Protein AF-A0A3A8EJD3-F1 (afdb_monomer_lite)

pLDDT: mean 88.94, std 9.0, range [59.56, 97.31]

Structure (mmCIF, N/CA/C/O backbone):
data_AF-A0A3A8EJD3-F1
#
_entry.id   AF-A0A3A8EJD3-F1
#
loop_
_atom_site.group_PDB
_atom_site.id
_atom_site.type_symbol
_atom_site.label_atom_id
_atom_site.label_alt_id
_atom_site.label_comp_id
_atom_site.label_asym_id
_atom_site.label_entity_id
_atom_site.label_seq_id
_atom_site.pdbx_PDB_ins_code
_atom_site.Cartn_x
_atom_site.Cartn_y
_atom_site.Cartn_z
_atom_site.occupancy
_atom_site.B_iso_or_equiv
_atom_site.auth_seq_id
_atom_site.auth_comp_id
_atom_site.auth_asym_id
_atom_site.auth_atom_id
_atom_site.pdbx_PDB_model_num
ATOM 1 N N . MET A 1 1 ? -23.469 -5.018 14.466 1.00 59.62 1 MET A N 1
ATOM 2 C CA . MET A 1 1 ? -22.192 -4.435 14.015 1.00 59.62 1 MET A CA 1
ATOM 3 C C . MET A 1 1 ? -22.065 -3.073 14.670 1.00 59.62 1 MET A C 1
ATOM 5 O O . MET A 1 1 ? -22.892 -2.212 14.393 1.00 59.62 1 MET A O 1
ATOM 9 N N . THR A 1 2 ? -21.137 -2.917 15.613 1.00 79.06 2 THR A N 1
ATOM 10 C CA . THR A 1 2 ? -20.820 -1.614 16.214 1.00 79.06 2 THR A CA 1
ATOM 11 C C . THR A 1 2 ? -19.749 -0.899 15.384 1.00 79.06 2 THR A C 1
ATOM 13 O O . THR A 1 2 ? -19.161 -1.482 14.474 1.00 79.06 2 THR A O 1
ATOM 16 N N . ILE A 1 3 ? -19.489 0.376 15.683 1.00 69.69 3 ILE A N 1
ATOM 17 C CA . ILE A 1 3 ? -18.434 1.157 15.016 1.00 69.69 3 ILE A CA 1
ATOM 18 C C . ILE A 1 3 ? -17.047 0.550 15.294 1.00 69.69 3 ILE A C 1
ATOM 20 O O . ILE A 1 3 ? -16.205 0.523 14.400 1.00 69.69 3 ILE A O 1
ATOM 24 N N . LEU A 1 4 ? -16.839 0.008 16.499 1.00 73.06 4 LEU A N 1
ATOM 25 C CA . LEU A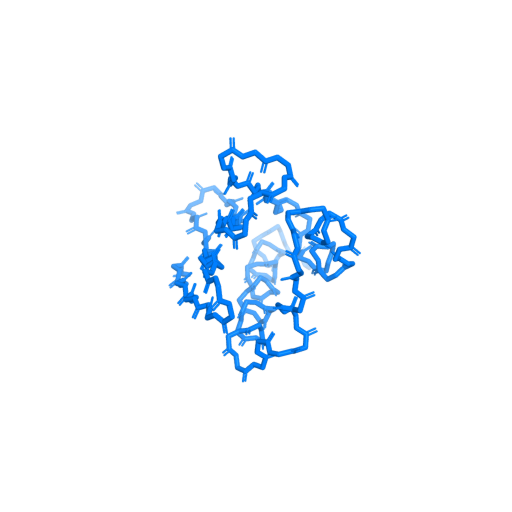 1 4 ? -15.585 -0.633 16.892 1.00 73.06 4 LEU A CA 1
ATOM 26 C C . LEU A 1 4 ? -15.342 -1.925 16.096 1.00 73.06 4 LEU A C 1
ATOM 28 O O . LEU A 1 4 ? -14.239 -2.130 15.598 1.00 73.06 4 LEU A O 1
ATOM 32 N N . ASP A 1 5 ? -16.388 -2.737 15.896 1.00 83.88 5 ASP A N 1
ATOM 33 C CA . ASP A 1 5 ? -16.304 -3.950 15.067 1.00 83.88 5 ASP A CA 1
ATOM 34 C C . ASP A 1 5 ? -15.953 -3.610 13.611 1.00 83.88 5 ASP A C 1
ATOM 36 O O . ASP A 1 5 ? -15.168 -4.307 12.973 1.00 83.88 5 ASP A O 1
ATOM 40 N N . LEU A 1 6 ? -16.519 -2.522 13.073 1.00 87.81 6 LEU A N 1
ATOM 41 C CA . LEU A 1 6 ? -16.248 -2.090 11.702 1.00 87.81 6 LEU A CA 1
ATOM 42 C C . LEU A 1 6 ? -14.812 -1.570 11.537 1.00 87.81 6 LEU A C 1
ATOM 44 O O . LEU A 1 6 ? -14.178 -1.838 10.517 1.00 87.81 6 LEU A O 1
ATOM 48 N N . GLU A 1 7 ? -14.296 -0.818 12.510 1.00 88.88 7 GLU A N 1
ATOM 49 C CA . GLU A 1 7 ? -12.925 -0.300 12.470 1.00 88.88 7 GLU A CA 1
ATOM 50 C C . GLU A 1 7 ? -11.890 -1.423 12.630 1.00 88.88 7 GLU A C 1
ATOM 52 O O . GLU A 1 7 ? -10.867 -1.420 11.943 1.00 88.88 7 GLU A O 1
ATOM 57 N N . GLN A 1 8 ? -12.171 -2.422 13.471 1.00 90.12 8 GLN A N 1
ATOM 58 C CA . GLN A 1 8 ? -11.351 -3.629 13.576 1.00 90.12 8 GLN A CA 1
ATOM 59 C C . GLN A 1 8 ? -11.369 -4.433 12.270 1.00 90.12 8 GLN A C 1
ATOM 61 O O . GLN A 1 8 ? -10.308 -4.739 11.732 1.00 90.12 8 GLN A O 1
ATOM 66 N N . TYR A 1 9 ? -12.551 -4.670 11.701 1.00 92.31 9 TYR A N 1
ATOM 67 C CA . TYR A 1 9 ? -12.688 -5.379 10.429 1.00 92.31 9 TYR A CA 1
ATOM 68 C C . TYR A 1 9 ? -11.891 -4.707 9.299 1.00 92.31 9 TYR A C 1
ATOM 70 O O . TYR A 1 9 ? -11.175 -5.370 8.551 1.00 92.31 9 TYR A O 1
ATOM 78 N N . LYS A 1 10 ? -11.948 -3.372 9.189 1.00 93.31 10 LYS A N 1
ATOM 79 C CA . LYS A 1 10 ? -11.164 -2.630 8.188 1.00 93.31 10 LYS A CA 1
ATOM 80 C C . LYS A 1 10 ? -9.658 -2.765 8.410 1.00 93.31 10 LYS A C 1
ATOM 82 O O . LYS A 1 10 ? -8.919 -2.905 7.440 1.00 93.31 10 LYS A O 1
ATOM 87 N N . GLN A 1 11 ? -9.203 -2.747 9.662 1.00 93.38 11 GLN A N 1
ATOM 88 C CA . GLN A 1 11 ? -7.798 -2.997 9.991 1.00 93.38 11 GLN A CA 1
ATOM 89 C C . GLN A 1 11 ? -7.354 -4.399 9.552 1.00 93.38 11 GLN A C 1
ATOM 91 O O . GLN A 1 11 ? -6.290 -4.532 8.955 1.00 93.38 11 GLN A O 1
ATOM 96 N N . GLU A 1 12 ? -8.184 -5.418 9.772 1.00 93.75 12 GLU A N 1
ATOM 97 C CA . GLU A 1 12 ? -7.908 -6.787 9.326 1.00 93.75 12 GLU A CA 1
ATOM 98 C C . GLU A 1 12 ? -7.913 -6.913 7.796 1.00 93.75 12 GLU A C 1
ATOM 100 O O . GLU A 1 12 ? -7.096 -7.647 7.243 1.00 93.75 12 GLU A O 1
ATOM 105 N N . CYS A 1 13 ? -8.788 -6.190 7.086 1.00 95.25 13 CYS A N 1
ATOM 106 C CA . CYS A 1 13 ? -8.758 -6.132 5.621 1.00 95.25 13 CYS A CA 1
ATOM 107 C C . CYS A 1 13 ? -7.441 -5.542 5.099 1.00 95.25 13 CYS A C 1
ATOM 109 O O . CYS A 1 13 ? -6.868 -6.084 4.153 1.00 95.25 13 CYS A O 1
ATOM 111 N N . PHE A 1 14 ? -6.947 -4.466 5.724 1.00 96.81 14 PHE A N 1
ATOM 112 C CA . PHE A 1 14 ? -5.649 -3.883 5.377 1.00 96.81 14 PHE A CA 1
ATOM 113 C C . PHE A 1 14 ? -4.520 -4.904 5.558 1.00 96.81 14 PHE A C 1
ATOM 115 O O . PHE A 1 14 ? -3.736 -5.124 4.637 1.00 96.81 14 PHE A O 1
ATOM 122 N N . ASP A 1 15 ? -4.472 -5.559 6.722 1.00 96.06 15 ASP A N 1
ATOM 123 C CA . ASP A 1 15 ? -3.426 -6.531 7.059 1.00 96.06 15 ASP A CA 1
ATOM 124 C C . ASP A 1 15 ? -3.426 -7.724 6.103 1.00 96.06 15 ASP A C 1
ATOM 126 O O . ASP A 1 15 ? -2.367 -8.175 5.665 1.00 96.06 15 ASP A O 1
ATOM 130 N N . GLN A 1 16 ? -4.610 -8.217 5.734 1.00 96.50 16 GLN A N 1
ATOM 131 C CA . GLN A 1 16 ? -4.752 -9.320 4.788 1.00 96.50 16 GLN A CA 1
ATOM 132 C C . GLN A 1 16 ? -4.222 -8.960 3.400 1.00 96.50 16 GLN A C 1
ATOM 134 O O . GLN A 1 16 ? -3.487 -9.753 2.812 1.00 96.50 16 GLN A O 1
ATOM 139 N N . LEU A 1 17 ? -4.576 -7.787 2.866 1.00 97.00 17 LEU A N 1
ATOM 140 C CA . LEU A 1 17 ? -4.100 -7.374 1.546 1.00 97.00 17 LEU A CA 1
ATOM 141 C C . LEU A 1 17 ? -2.591 -7.096 1.559 1.00 97.00 17 LEU A C 1
ATOM 143 O O . LEU A 1 17 ? -1.875 -7.598 0.696 1.00 97.00 17 LEU A O 1
ATOM 147 N N . ALA A 1 18 ? -2.091 -6.394 2.579 1.00 96.44 18 ALA A N 1
ATOM 148 C CA . ALA A 1 18 ? -0.661 -6.142 2.744 1.00 96.44 18 ALA A CA 1
ATOM 149 C C . ALA A 1 18 ? 0.149 -7.447 2.862 1.00 96.44 18 ALA A C 1
ATOM 151 O O . ALA A 1 18 ? 1.204 -7.590 2.243 1.00 96.44 18 ALA A O 1
ATOM 152 N N . THR A 1 19 ? -0.382 -8.440 3.582 1.00 96.31 19 THR A N 1
ATOM 153 C CA . THR A 1 19 ? 0.235 -9.769 3.698 1.00 96.31 19 THR A CA 1
ATOM 154 C C . THR A 1 19 ? 0.266 -10.498 2.356 1.00 96.31 19 THR A C 1
ATOM 156 O O . THR A 1 19 ? 1.300 -11.065 2.013 1.00 96.31 19 THR A O 1
ATOM 159 N N . LYS A 1 20 ? -0.816 -10.455 1.565 1.00 96.56 20 LYS A N 1
ATOM 160 C CA . LYS A 1 20 ? -0.845 -11.059 0.219 1.00 96.56 20 LYS A CA 1
ATOM 161 C C . LYS A 1 20 ? 0.206 -10.443 -0.704 1.00 96.56 20 LYS A C 1
ATOM 163 O O . LYS A 1 20 ? 0.914 -11.181 -1.381 1.00 96.56 20 LYS A O 1
ATOM 168 N N . ILE A 1 21 ? 0.352 -9.117 -0.678 1.00 95.38 21 ILE A N 1
ATOM 169 C CA . ILE A 1 21 ? 1.378 -8.406 -1.456 1.00 95.38 21 ILE A CA 1
ATOM 170 C C . ILE A 1 21 ? 2.782 -8.852 -1.030 1.00 95.38 21 ILE A C 1
ATOM 172 O O . ILE A 1 21 ? 3.633 -9.091 -1.876 1.00 95.38 21 ILE A O 1
ATOM 176 N N . CYS A 1 22 ? 3.023 -9.015 0.273 1.00 93.50 22 CYS A N 1
ATOM 177 C CA . CYS A 1 22 ? 4.313 -9.476 0.788 1.00 93.50 22 CYS A CA 1
ATOM 178 C C . CYS A 1 22 ? 4.617 -10.942 0.422 1.00 93.50 22 CYS A C 1
ATOM 180 O O . CYS A 1 22 ? 5.761 -11.288 0.133 1.00 93.50 22 CYS A O 1
ATOM 182 N N . GLN A 1 23 ? 3.600 -11.808 0.422 1.00 95.12 23 GLN A N 1
ATOM 183 C CA . GLN A 1 23 ? 3.744 -13.234 0.113 1.00 95.12 23 GLN A CA 1
ATOM 184 C C . GLN A 1 23 ? 3.884 -13.526 -1.380 1.00 95.12 23 GLN A C 1
ATOM 186 O O . GLN A 1 23 ? 4.501 -14.526 -1.743 1.00 95.12 23 GLN A O 1
ATOM 191 N N . SER A 1 24 ? 3.275 -12.711 -2.239 1.00 94.62 24 SER A N 1
ATOM 192 C CA . SER A 1 24 ? 3.250 -12.955 -3.686 1.00 94.62 24 SER A CA 1
ATOM 193 C C . SER A 1 24 ? 3.422 -11.655 -4.481 1.00 94.62 24 SER A C 1
ATOM 195 O O . SER A 1 24 ? 2.563 -11.301 -5.289 1.00 94.62 24 SER A O 1
ATOM 197 N N . PRO A 1 25 ? 4.517 -10.913 -4.242 1.00 92.62 25 PRO A N 1
ATOM 198 C CA . PRO A 1 25 ? 4.751 -9.586 -4.811 1.00 92.62 25 PRO A CA 1
ATOM 199 C C . PRO A 1 25 ? 4.761 -9.558 -6.338 1.00 92.62 25 PRO A C 1
ATOM 201 O O . PRO A 1 25 ? 4.359 -8.552 -6.909 1.00 92.62 25 PRO A O 1
ATOM 204 N N . GLU A 1 26 ? 5.129 -10.651 -7.010 1.00 91.81 26 GLU A N 1
ATOM 205 C CA . GLU A 1 26 ? 5.147 -10.728 -8.478 1.00 91.81 26 GLU A CA 1
ATOM 206 C C . GLU A 1 26 ? 3.768 -10.515 -9.135 1.00 91.81 26 GLU A C 1
ATOM 208 O O . GLU A 1 26 ? 3.694 -10.122 -10.293 1.00 91.81 26 GLU A O 1
ATOM 213 N N . TYR A 1 27 ? 2.668 -10.723 -8.400 1.00 92.19 27 TYR A N 1
ATOM 214 C CA . TYR A 1 27 ? 1.309 -10.473 -8.898 1.00 92.19 27 TYR A CA 1
ATOM 215 C C . TYR A 1 27 ? 0.839 -9.030 -8.687 1.00 92.19 27 TYR A C 1
ATOM 217 O O . TYR A 1 27 ? -0.194 -8.637 -9.229 1.00 92.19 27 TYR A O 1
ATOM 225 N N . TYR A 1 28 ? 1.555 -8.257 -7.868 1.00 93.56 28 TYR A N 1
ATOM 226 C CA . TYR A 1 28 ? 1.149 -6.916 -7.445 1.00 93.56 28 TYR A CA 1
ATOM 227 C C . TYR A 1 28 ? 2.126 -5.830 -7.895 1.00 93.56 28 TYR A C 1
ATOM 229 O O . TYR A 1 28 ? 1.694 -4.714 -8.174 1.00 93.56 28 TYR A O 1
ATOM 237 N N . LEU A 1 29 ? 3.421 -6.146 -7.938 1.00 91.50 29 LEU A N 1
ATOM 238 C CA . LEU A 1 29 ? 4.534 -5.211 -8.103 1.00 91.50 29 LEU A CA 1
ATOM 239 C C . LEU A 1 29 ? 5.206 -5.352 -9.475 1.00 91.50 29 LEU A C 1
ATOM 241 O O . LEU A 1 29 ? 6.425 -5.248 -9.587 1.00 91.50 29 LEU A O 1
ATOM 245 N N . ASP A 1 30 ? 4.410 -5.594 -10.513 1.00 89.12 30 ASP A N 1
ATOM 246 C CA . ASP A 1 30 ? 4.863 -5.574 -11.906 1.00 89.12 30 ASP A CA 1
ATOM 247 C C . 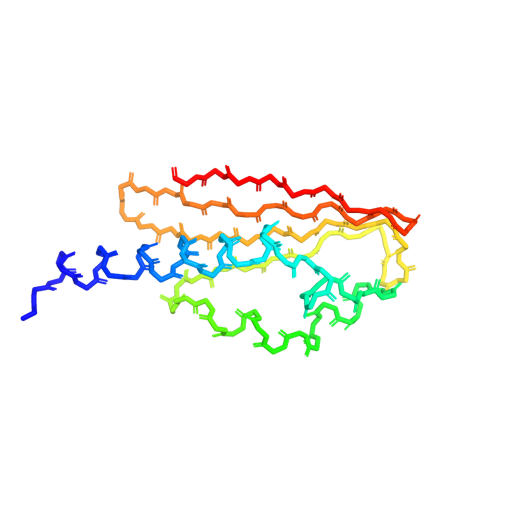ASP A 1 30 ? 4.733 -4.146 -12.455 1.00 89.12 30 ASP A C 1
ATOM 249 O O . ASP A 1 30 ? 3.742 -3.779 -13.089 1.00 89.12 30 ASP A O 1
ATOM 253 N N . PHE A 1 31 ? 5.697 -3.296 -12.099 1.00 88.75 31 PHE A N 1
ATOM 254 C CA . PHE A 1 31 ? 5.719 -1.887 -12.487 1.00 88.75 31 PHE A CA 1
ATOM 255 C C . PHE A 1 31 ? 7.022 -1.556 -13.207 1.00 88.75 31 PHE A C 1
ATOM 257 O O . PHE A 1 31 ? 8.099 -1.699 -12.631 1.00 88.75 31 PHE A O 1
ATOM 264 N N . ASP A 1 32 ? 6.905 -1.066 -14.440 1.00 82.62 32 ASP A N 1
ATOM 265 C CA . ASP A 1 32 ? 8.030 -0.540 -15.223 1.00 82.62 32 ASP A CA 1
ATOM 266 C C . ASP A 1 32 ? 8.292 0.936 -14.869 1.00 82.62 32 ASP A C 1
ATOM 268 O O . ASP A 1 32 ? 9.417 1.423 -14.916 1.00 82.62 32 ASP A O 1
ATOM 272 N N . SER A 1 33 ? 7.243 1.647 -14.439 1.00 84.44 33 SER A N 1
ATOM 273 C CA . SER A 1 33 ? 7.300 3.065 -14.091 1.00 84.44 33 SER A CA 1
ATOM 274 C C . SER A 1 33 ? 6.318 3.453 -12.981 1.00 84.44 33 SER A C 1
ATOM 276 O O . SER A 1 33 ? 5.347 2.749 -12.687 1.00 84.44 33 SER A O 1
ATOM 278 N N . VAL A 1 34 ? 6.499 4.658 -12.431 1.00 86.88 34 VAL A N 1
ATOM 279 C CA . VAL A 1 34 ? 5.534 5.306 -11.523 1.00 86.88 34 VAL A CA 1
ATOM 280 C C . VAL A 1 34 ? 4.122 5.363 -12.131 1.00 86.88 34 VAL A C 1
ATOM 282 O O . VAL A 1 34 ? 3.132 5.198 -11.417 1.00 86.88 34 VAL A O 1
ATOM 285 N N . SER A 1 35 ? 4.006 5.542 -13.451 1.00 86.25 35 SER A N 1
ATOM 286 C CA . SER A 1 35 ? 2.715 5.592 -14.150 1.00 86.25 35 SER A CA 1
ATOM 287 C C . SER A 1 35 ? 1.923 4.283 -14.057 1.00 86.25 35 SER A C 1
ATOM 289 O O . SER A 1 35 ? 0.691 4.315 -14.075 1.00 86.25 35 SER A O 1
ATOM 291 N N . ASP A 1 36 ? 2.591 3.133 -13.955 1.00 89.00 36 ASP A N 1
ATOM 292 C CA . ASP A 1 36 ? 1.918 1.834 -13.842 1.00 89.00 36 ASP A CA 1
ATOM 293 C C . ASP A 1 36 ? 1.301 1.626 -12.460 1.00 89.00 36 ASP A C 1
ATOM 295 O O . ASP A 1 36 ? 0.239 1.011 -12.348 1.00 89.00 36 ASP A O 1
ATOM 299 N N . VAL A 1 37 ? 1.871 2.258 -11.431 1.00 90.19 37 VAL A N 1
ATOM 300 C CA . VAL A 1 37 ? 1.297 2.267 -10.081 1.00 90.19 37 VAL A CA 1
ATOM 301 C C . VAL A 1 37 ? -0.097 2.893 -10.086 1.00 90.19 37 VAL A C 1
ATOM 303 O O . VAL A 1 37 ? -1.028 2.328 -9.523 1.00 90.19 37 VAL A O 1
ATOM 306 N N . TYR A 1 38 ? -0.297 4.009 -10.794 1.00 87.94 38 TYR A N 1
ATOM 307 C CA . TYR A 1 38 ? -1.615 4.653 -10.890 1.00 87.94 38 TYR A CA 1
ATOM 308 C C . TYR A 1 38 ? -2.661 3.817 -11.646 1.00 87.94 38 TYR A C 1
ATOM 310 O O . TYR A 1 38 ? -3.855 4.095 -11.549 1.00 87.94 38 TYR A O 1
ATOM 318 N N . LYS A 1 39 ? -2.239 2.792 -12.397 1.00 90.06 39 LYS A N 1
ATOM 319 C CA . LYS A 1 39 ? -3.132 1.852 -13.095 1.00 90.06 39 LYS A CA 1
ATOM 320 C C . LYS A 1 39 ? -3.440 0.606 -12.255 1.00 90.06 39 LYS A C 1
ATOM 322 O O . LYS A 1 39 ? -4.275 -0.210 -12.658 1.00 90.06 39 LYS A O 1
ATOM 327 N N . ALA A 1 40 ? -2.771 0.437 -11.115 1.00 92.75 40 ALA A N 1
ATOM 328 C CA . ALA A 1 40 ? -2.873 -0.738 -10.268 1.00 92.75 40 ALA A CA 1
ATOM 329 C C . ALA A 1 40 ? -4.218 -0.781 -9.535 1.00 92.75 40 ALA A C 1
ATOM 331 O O . ALA A 1 40 ? -4.402 -0.182 -8.478 1.00 92.75 40 ALA A O 1
ATOM 332 N N . LYS A 1 41 ? -5.163 -1.552 -10.081 1.00 92.75 41 LYS A N 1
ATOM 333 C CA . LYS A 1 41 ? -6.519 -1.680 -9.519 1.00 92.75 41 LYS A CA 1
ATOM 334 C C . LYS A 1 41 ? -6.546 -2.218 -8.090 1.00 92.75 41 LYS A C 1
ATOM 336 O O . LYS A 1 41 ? -7.469 -1.911 -7.350 1.00 92.75 41 LYS A O 1
ATOM 341 N N . TRP A 1 42 ? -5.543 -3.001 -7.695 1.00 94.50 42 TRP A N 1
ATOM 342 C CA . TRP A 1 42 ? -5.473 -3.558 -6.345 1.00 94.50 42 TRP A CA 1
ATOM 343 C C . TRP A 1 42 ? -5.252 -2.490 -5.263 1.00 94.50 42 TRP A C 1
ATOM 345 O O . TRP A 1 42 ? -5.510 -2.753 -4.092 1.00 94.50 42 TRP A O 1
ATOM 355 N N . LEU A 1 43 ? -4.819 -1.274 -5.622 1.00 94.25 43 LEU A N 1
ATOM 356 C CA . LEU A 1 43 ? -4.753 -0.158 -4.674 1.00 94.25 43 LEU A CA 1
ATOM 357 C C . LEU A 1 43 ? -6.148 0.255 -4.177 1.00 94.25 43 LEU A C 1
ATOM 359 O O . LEU A 1 43 ? -6.278 0.682 -3.030 1.00 94.25 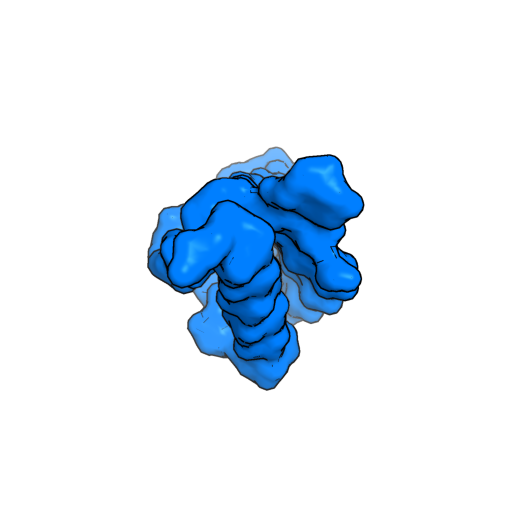43 LEU A O 1
ATOM 363 N N . ASP A 1 44 ? -7.189 0.078 -4.998 1.00 94.06 44 ASP A N 1
ATOM 364 C CA . ASP A 1 44 ? -8.586 0.317 -4.616 1.00 94.06 44 ASP A CA 1
ATOM 365 C C . ASP A 1 44 ? -9.175 -0.808 -3.742 1.00 94.06 44 ASP A C 1
ATOM 367 O O . ASP A 1 44 ? -10.211 -0.609 -3.107 1.00 94.06 44 ASP A O 1
ATOM 371 N N . ASP A 1 45 ? -8.516 -1.972 -3.655 1.00 96.19 45 ASP A N 1
ATOM 372 C CA . ASP A 1 45 ? -8.963 -3.089 -2.807 1.00 96.19 45 ASP A CA 1
ATOM 373 C C . ASP A 1 45 ? -8.646 -2.863 -1.315 1.00 96.19 45 ASP A C 1
ATOM 375 O O . ASP A 1 45 ? -9.143 -3.588 -0.444 1.00 96.19 45 ASP A O 1
ATOM 379 N N . PHE A 1 46 ? -7.830 -1.855 -0.985 1.00 96.62 46 PHE A N 1
ATOM 380 C CA . PHE A 1 46 ? -7.626 -1.448 0.403 1.00 96.62 46 PHE A CA 1
ATOM 381 C C . PHE A 1 46 ? -8.911 -0.867 1.016 1.00 96.62 46 PHE A C 1
ATOM 383 O O . PHE A 1 46 ? -9.732 -0.254 0.332 1.00 96.62 46 PHE A O 1
ATOM 390 N N . PRO A 1 47 ? -9.106 -0.996 2.342 1.00 95.75 47 PRO A N 1
ATOM 391 C CA . PRO A 1 47 ? -10.301 -0.484 2.996 1.00 95.75 47 PRO A CA 1
ATOM 392 C C . PRO A 1 47 ? -10.450 1.031 2.813 1.00 95.75 47 PRO A C 1
ATOM 394 O O . PRO A 1 47 ? -9.480 1.791 2.907 1.00 95.75 47 PRO A O 1
ATOM 397 N N . VAL A 1 48 ? -11.701 1.479 2.663 1.00 91.00 48 VAL A N 1
ATOM 398 C CA . VAL A 1 48 ? -12.057 2.905 2.589 1.00 91.00 48 VAL A CA 1
ATOM 399 C C . VAL A 1 48 ? -11.485 3.661 3.791 1.00 91.00 48 VAL A C 1
ATOM 401 O O . VAL A 1 48 ? -11.763 3.310 4.947 1.00 91.00 48 VAL A O 1
ATOM 404 N N . GLY A 1 49 ? -10.731 4.722 3.497 1.00 91.56 49 GLY A N 1
ATOM 405 C CA . GLY A 1 49 ? -9.935 5.489 4.462 1.00 91.56 49 GLY A CA 1
ATOM 406 C C . GLY A 1 49 ? -8.426 5.255 4.332 1.00 91.56 49 GLY A C 1
ATOM 407 O O . GLY A 1 49 ? -7.651 5.938 4.997 1.00 91.56 49 GLY A O 1
ATOM 408 N N . THR A 1 50 ? -8.007 4.318 3.478 1.00 96.81 50 THR A N 1
ATOM 409 C CA . THR A 1 50 ? -6.605 4.160 3.081 1.00 96.81 50 THR A CA 1
ATOM 410 C C . THR A 1 50 ? -6.187 5.298 2.159 1.00 96.81 50 THR A C 1
ATOM 412 O O . THR A 1 50 ? -6.907 5.659 1.231 1.00 96.81 50 THR A O 1
ATOM 415 N N . THR A 1 51 ? -5.009 5.852 2.413 1.00 96.44 51 THR A N 1
ATOM 416 C CA . THR A 1 51 ? -4.344 6.816 1.536 1.00 96.44 51 THR A CA 1
ATOM 417 C C . THR A 1 51 ? -3.057 6.209 1.022 1.00 96.44 51 THR A C 1
ATOM 419 O O . THR A 1 51 ? -2.340 5.569 1.791 1.00 96.44 51 THR A O 1
ATOM 422 N N . TRP A 1 52 ? -2.719 6.456 -0.235 1.00 95.88 52 TRP A N 1
ATOM 423 C CA . TRP A 1 52 ? -1.440 6.046 -0.790 1.00 95.88 52 TRP A CA 1
ATOM 424 C C . TRP A 1 52 ? -0.803 7.175 -1.591 1.00 95.88 52 TRP A C 1
ATOM 426 O O . TRP A 1 52 ? -1.481 8.094 -2.049 1.00 95.88 52 TRP A O 1
ATOM 436 N N . ALA A 1 53 ? 0.517 7.125 -1.699 1.00 93.44 53 ALA A N 1
ATOM 437 C CA . ALA A 1 53 ? 1.315 8.077 -2.447 1.00 93.44 53 ALA A CA 1
ATOM 438 C C . ALA A 1 53 ? 2.507 7.365 -3.081 1.00 93.44 53 ALA A C 1
ATOM 440 O O . ALA A 1 53 ? 3.017 6.386 -2.531 1.00 93.44 53 ALA A O 1
ATOM 441 N N . VAL A 1 54 ? 2.962 7.895 -4.211 1.00 91.88 54 VAL A N 1
ATOM 442 C CA . VAL A 1 54 ? 4.174 7.439 -4.887 1.00 91.88 54 VAL A CA 1
ATOM 443 C C . VAL A 1 54 ? 5.170 8.587 -4.898 1.00 91.88 54 VAL A C 1
ATOM 445 O O . VAL A 1 54 ? 4.810 9.719 -5.217 1.00 91.88 54 VAL A O 1
ATOM 448 N N . SER A 1 55 ? 6.414 8.310 -4.528 1.00 88.44 55 SER A N 1
ATOM 449 C CA . SER A 1 55 ? 7.521 9.252 -4.653 1.00 88.44 55 SER A CA 1
ATOM 450 C C . SER A 1 55 ? 8.546 8.694 -5.631 1.00 88.44 55 SER A C 1
ATOM 452 O O . SER A 1 55 ? 9.169 7.671 -5.347 1.00 88.44 55 SER A O 1
ATOM 454 N N . GLY A 1 56 ? 8.734 9.385 -6.746 1.00 80.31 56 GLY A N 1
ATOM 455 C CA . GLY A 1 56 ? 9.860 9.234 -7.662 1.00 80.31 56 GLY A CA 1
ATOM 456 C C . GLY A 1 56 ? 10.485 10.609 -7.878 1.00 80.31 56 GLY A C 1
ATOM 457 O O . GLY A 1 56 ? 9.837 11.626 -7.624 1.00 80.31 56 GLY A O 1
ATOM 458 N N . LEU A 1 57 ? 11.748 10.658 -8.298 1.00 67.69 57 LEU A N 1
ATOM 459 C CA . LEU A 1 57 ? 12.401 11.933 -8.620 1.00 67.69 57 LEU A CA 1
ATOM 460 C C . LEU A 1 57 ? 11.788 12.594 -9.876 1.00 67.69 57 LEU A C 1
ATOM 462 O O . LEU A 1 57 ? 11.846 13.813 -9.980 1.00 67.69 57 LEU A O 1
ATOM 466 N N . ASP A 1 58 ? 11.146 11.804 -10.750 1.00 68.56 58 ASP A N 1
ATOM 467 C CA . ASP A 1 58 ? 10.450 12.205 -11.984 1.00 68.56 58 ASP A CA 1
ATOM 468 C C . ASP A 1 58 ? 9.342 11.178 -12.341 1.00 68.56 58 ASP A C 1
ATOM 470 O O . ASP A 1 58 ? 9.386 10.038 -11.870 1.00 68.56 58 ASP A O 1
ATOM 474 N N . ASP A 1 59 ? 8.381 11.529 -13.211 1.00 59.84 59 ASP A N 1
ATOM 475 C CA . ASP A 1 59 ? 7.302 10.628 -13.695 1.00 59.84 59 ASP A CA 1
ATOM 476 C C . ASP A 1 59 ? 7.813 9.400 -14.489 1.00 59.84 59 ASP A C 1
ATOM 478 O O . ASP A 1 59 ? 7.067 8.447 -14.725 1.00 59.84 59 ASP A O 1
ATOM 482 N N . GLY A 1 60 ? 9.095 9.404 -14.874 1.00 59.56 60 GLY A N 1
ATOM 483 C CA . GLY A 1 60 ? 9.815 8.286 -15.495 1.00 59.56 60 GLY A CA 1
ATOM 484 C C . GLY A 1 60 ? 10.900 7.666 -14.609 1.00 59.56 60 GLY A C 1
ATOM 485 O O . GLY A 1 60 ? 11.787 7.000 -15.133 1.00 59.56 60 GLY A O 1
ATOM 486 N N . ALA A 1 61 ? 10.896 7.927 -13.297 1.00 69.69 61 ALA A N 1
ATOM 487 C CA . ALA A 1 61 ? 11.899 7.373 -12.393 1.00 69.69 61 ALA A CA 1
ATOM 488 C C . ALA A 1 61 ? 11.772 5.844 -12.289 1.00 69.69 61 ALA A C 1
ATOM 490 O O . ALA A 1 61 ? 10.720 5.327 -11.914 1.00 69.69 61 ALA A O 1
ATOM 491 N N . GLU A 1 62 ? 12.871 5.146 -12.578 1.00 70.19 62 GLU A N 1
ATOM 492 C CA . GLU A 1 62 ? 13.007 3.686 -12.445 1.00 70.19 62 GLU A CA 1
ATOM 493 C C . GLU A 1 62 ? 13.114 3.249 -10.972 1.00 70.19 62 GLU A C 1
ATOM 495 O O . GLU A 1 62 ? 12.779 2.121 -10.612 1.00 70.19 62 GLU A O 1
ATOM 500 N N . ASP A 1 63 ? 13.560 4.165 -10.106 1.00 86.25 63 ASP A N 1
ATOM 501 C CA . ASP A 1 63 ? 13.599 4.002 -8.658 1.00 86.25 63 ASP A CA 1
ATOM 502 C C . ASP A 1 63 ? 12.520 4.876 -8.007 1.00 86.25 63 ASP A C 1
ATOM 504 O O . ASP A 1 63 ? 12.557 6.110 -8.078 1.00 86.25 63 ASP A O 1
ATOM 508 N N . PHE A 1 64 ? 11.564 4.245 -7.333 1.00 90.44 64 PHE A N 1
ATOM 509 C CA . PHE A 1 64 ? 10.462 4.946 -6.680 1.00 90.44 64 PHE A CA 1
ATOM 510 C C . PHE A 1 64 ? 9.973 4.207 -5.437 1.00 90.44 64 PHE A C 1
ATOM 512 O O . PHE A 1 64 ? 10.282 3.042 -5.203 1.00 90.44 64 PHE A O 1
ATOM 519 N N . CYS A 1 65 ? 9.209 4.903 -4.600 1.00 91.88 65 CYS A N 1
ATOM 520 C CA . CYS A 1 65 ? 8.618 4.337 -3.395 1.00 91.88 65 CYS A CA 1
ATOM 521 C C . CYS A 1 65 ? 7.105 4.514 -3.410 1.00 91.88 65 CYS A C 1
ATOM 523 O O . CYS A 1 65 ? 6.611 5.606 -3.682 1.00 91.88 65 CYS A O 1
ATOM 525 N N . ILE A 1 66 ? 6.381 3.449 -3.083 1.00 94.12 66 ILE A N 1
ATOM 526 C CA . ILE A 1 66 ? 4.938 3.450 -2.869 1.00 94.12 66 ILE A CA 1
ATOM 527 C C . ILE A 1 66 ? 4.710 3.371 -1.360 1.00 94.12 66 ILE A C 1
ATOM 529 O O . ILE A 1 66 ? 5.170 2.442 -0.698 1.00 94.12 66 ILE A O 1
ATOM 533 N N . SER A 1 67 ? 3.990 4.339 -0.807 1.00 95.88 67 SER A N 1
ATOM 534 C CA . SER A 1 67 ? 3.617 4.377 0.605 1.00 95.88 67 SER A CA 1
ATOM 535 C C . SER A 1 67 ? 2.107 4.288 0.717 1.00 95.88 67 SER A C 1
ATOM 537 O O . SER A 1 67 ? 1.401 5.164 0.224 1.00 95.88 67 SER A O 1
ATOM 539 N N . ILE A 1 68 ? 1.614 3.239 1.366 1.00 97.31 68 ILE A N 1
ATOM 540 C CA . ILE A 1 68 ? 0.192 2.984 1.586 1.00 97.31 68 ILE A CA 1
ATOM 541 C C . ILE A 1 68 ? -0.058 3.030 3.091 1.00 97.31 68 ILE A C 1
ATOM 543 O O . ILE A 1 68 ? 0.627 2.365 3.868 1.00 97.31 68 ILE A O 1
ATOM 547 N N . GLN A 1 69 ? -1.032 3.823 3.521 1.00 97.06 69 GLN A N 1
ATOM 548 C CA . GLN A 1 69 ? -1.286 4.105 4.927 1.00 97.06 69 GLN A CA 1
ATOM 549 C C . GLN A 1 69 ? -2.772 4.009 5.253 1.00 97.06 69 GLN A C 1
ATOM 551 O O . GLN A 1 69 ? -3.605 4.638 4.605 1.00 97.06 69 GLN A O 1
ATOM 556 N N . TYR A 1 70 ? -3.092 3.288 6.324 1.00 96.31 70 TYR A N 1
ATOM 557 C CA . TYR A 1 70 ? -4.425 3.272 6.911 1.00 96.31 70 TYR A CA 1
ATOM 558 C C . TYR A 1 70 ? -4.371 3.833 8.328 1.00 96.31 70 TYR A 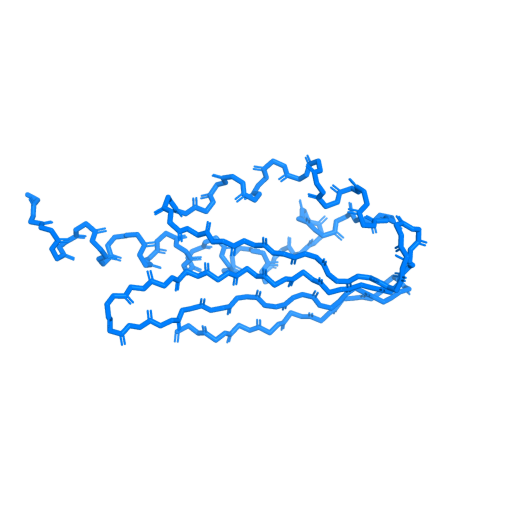C 1
ATOM 560 O O . TYR A 1 70 ? -3.626 3.347 9.182 1.00 96.31 70 TYR A O 1
ATOM 568 N N . LYS A 1 71 ? -5.140 4.895 8.575 1.00 93.25 71 LYS A N 1
ATOM 569 C CA . LYS A 1 71 ? -5.157 5.611 9.852 1.00 93.25 71 LYS A CA 1
ATOM 570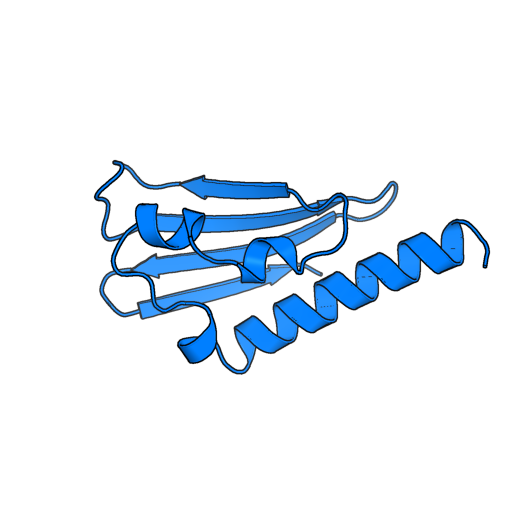 C C . LYS A 1 71 ? -6.513 5.457 10.527 1.00 93.25 71 LYS A C 1
ATOM 572 O O . LYS A 1 71 ? -7.546 5.781 9.952 1.00 93.25 71 LYS A O 1
ATOM 577 N N . THR A 1 72 ? -6.472 5.026 11.778 1.00 88.81 72 THR A N 1
ATOM 578 C CA . THR A 1 72 ? -7.603 5.023 12.711 1.00 88.81 72 THR A CA 1
ATOM 579 C C . THR A 1 72 ? -7.368 6.072 13.798 1.00 88.81 72 THR A C 1
ATOM 581 O O . THR A 1 72 ? -6.346 6.770 13.793 1.00 88.81 72 THR A O 1
ATOM 584 N N . LEU A 1 73 ? -8.295 6.189 14.751 1.00 84.88 73 LEU A N 1
ATOM 585 C CA . LEU A 1 73 ? -8.152 7.121 15.870 1.00 84.88 73 LEU A CA 1
ATOM 586 C C . LEU A 1 73 ? -6.955 6.776 16.777 1.00 84.88 73 LEU A C 1
ATOM 588 O O . LEU A 1 73 ? -6.335 7.673 17.342 1.00 84.88 73 LEU A O 1
ATOM 592 N N . TYR A 1 74 ? -6.611 5.489 16.882 1.00 82.88 74 TYR A N 1
ATOM 593 C CA . TYR A 1 74 ? -5.618 4.987 17.839 1.00 82.88 74 TYR A CA 1
ATOM 594 C C . TYR A 1 74 ? -4.380 4.367 17.193 1.00 82.88 74 TYR A C 1
ATOM 596 O O . TYR A 1 74 ? -3.366 4.178 17.863 1.00 82.88 74 TYR A O 1
ATOM 604 N N . LYS A 1 75 ? -4.451 4.026 15.904 1.00 88.19 75 LYS A N 1
ATOM 605 C CA . LYS A 1 75 ? -3.411 3.259 15.222 1.00 88.19 75 LYS A CA 1
ATOM 606 C C . LYS A 1 75 ? -3.194 3.729 13.793 1.00 88.19 75 LYS A C 1
ATOM 608 O O . LYS A 1 75 ? -4.131 4.105 13.090 1.00 88.19 75 LYS A O 1
ATOM 613 N N . ILE A 1 76 ? -1.943 3.661 13.365 1.00 92.81 76 ILE A N 1
ATOM 614 C CA . ILE A 1 76 ? -1.522 3.897 11.991 1.00 92.81 76 ILE A CA 1
ATOM 615 C C . ILE A 1 76 ? -0.876 2.610 11.499 1.00 92.81 76 ILE A C 1
ATOM 617 O O . ILE A 1 76 ? 0.044 2.115 12.139 1.00 92.81 76 ILE A O 1
ATOM 621 N N . LYS A 1 77 ? -1.360 2.097 10.371 1.00 95.25 77 LYS A N 1
ATOM 622 C CA . LYS A 1 77 ? -0.759 0.985 9.638 1.00 95.25 77 LYS A CA 1
ATOM 623 C C . LYS A 1 77 ? -0.123 1.523 8.366 1.00 95.25 77 LYS A C 1
ATOM 625 O O . LYS A 1 77 ? -0.684 2.427 7.739 1.00 95.25 77 LYS A O 1
ATOM 630 N N . ARG A 1 78 ? 1.039 0.995 7.991 1.00 96.44 78 ARG A N 1
ATOM 631 C CA . ARG A 1 78 ? 1.767 1.391 6.786 1.00 96.44 78 ARG A CA 1
ATOM 632 C C . ARG A 1 78 ? 2.361 0.180 6.080 1.00 96.44 78 ARG A C 1
ATOM 634 O O . ARG A 1 78 ? 2.977 -0.669 6.715 1.00 96.44 78 ARG A O 1
ATOM 641 N N . LEU A 1 79 ? 2.227 0.171 4.762 1.00 97.00 79 LEU A N 1
ATOM 642 C CA . LEU A 1 79 ? 2.977 -0.675 3.847 1.00 97.00 79 LEU A CA 1
ATOM 643 C C . LEU A 1 79 ? 3.830 0.243 2.970 1.00 97.00 79 LEU A C 1
ATOM 645 O O . LEU A 1 79 ? 3.300 1.159 2.343 1.00 97.00 79 LEU A O 1
ATOM 649 N N . SER A 1 80 ? 5.139 0.024 2.961 1.00 95.94 80 SER A N 1
ATOM 650 C CA . SER A 1 80 ? 6.085 0.776 2.135 1.00 95.94 80 SER A CA 1
ATOM 651 C C . SER A 1 80 ? 6.745 -0.181 1.155 1.00 95.94 80 SER A C 1
ATOM 653 O O . SER A 1 80 ? 7.211 -1.245 1.557 1.00 95.94 80 SER A O 1
ATOM 655 N N . ILE A 1 81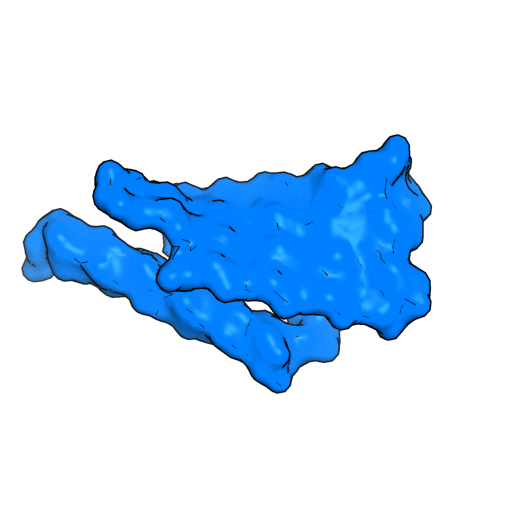 ? 6.777 0.187 -0.118 1.00 94.94 81 ILE A N 1
ATOM 656 C CA . ILE A 1 81 ? 7.364 -0.616 -1.186 1.00 94.94 81 ILE A CA 1
ATOM 657 C C . ILE A 1 81 ? 8.390 0.257 -1.894 1.00 94.94 81 ILE A C 1
ATOM 659 O O . ILE A 1 81 ? 8.032 1.245 -2.525 1.00 94.94 81 ILE A O 1
ATOM 663 N N . GLU A 1 82 ? 9.660 -0.099 -1.780 1.00 93.19 82 GLU A N 1
ATOM 664 C CA . GLU A 1 82 ? 10.746 0.525 -2.529 1.00 93.19 82 GLU A CA 1
ATOM 665 C C . GLU A 1 82 ? 10.972 -0.295 -3.804 1.00 93.19 82 GLU A C 1
ATOM 667 O O . GLU A 1 82 ? 11.313 -1.472 -3.702 1.00 93.19 82 GLU A O 1
ATOM 672 N N . MET A 1 83 ? 10.790 0.308 -4.976 1.00 90.69 83 MET A N 1
ATOM 673 C CA . MET A 1 83 ? 11.075 -0.274 -6.290 1.00 90.69 83 MET A CA 1
ATOM 674 C C . MET A 1 83 ? 12.425 0.260 -6.770 1.00 90.69 83 MET A C 1
ATOM 676 O O . MET A 1 83 ? 12.637 1.473 -6.751 1.00 90.69 83 MET A O 1
ATOM 680 N N . LYS A 1 84 ? 13.346 -0.637 -7.141 1.00 87.06 84 LYS A N 1
ATOM 681 C CA . LYS A 1 84 ? 14.693 -0.306 -7.627 1.00 87.06 84 LYS A CA 1
ATOM 682 C C . LYS A 1 84 ? 15.165 -1.289 -8.689 1.00 87.06 84 LYS A C 1
ATOM 684 O O . LYS A 1 84 ? 15.452 -2.428 -8.340 1.00 87.06 84 LYS A O 1
ATOM 689 N N . GLN A 1 85 ? 15.285 -0.866 -9.948 1.00 75.56 85 GLN A N 1
ATOM 690 C CA . GLN A 1 85 ? 15.945 -1.606 -11.046 1.00 75.56 85 GLN A CA 1
ATOM 691 C C . GLN A 1 85 ? 15.775 -3.146 -10.989 1.00 75.56 85 GLN A C 1
ATOM 693 O O . GLN A 1 85 ? 16.747 -3.894 -10.870 1.00 75.56 85 GLN A O 1
ATOM 698 N N . GLY A 1 86 ? 14.526 -3.628 -11.019 1.00 71.25 86 GLY A N 1
ATOM 699 C CA . GLY A 1 86 ? 14.192 -5.065 -11.008 1.00 71.25 86 GLY A CA 1
ATOM 700 C C . GLY A 1 86 ? 14.181 -5.741 -9.629 1.00 71.25 86 GLY A C 1
ATOM 701 O O . GLY A 1 86 ? 13.902 -6.933 -9.522 1.00 71.25 86 GLY A O 1
ATOM 702 N N . HIS A 1 87 ? 14.450 -4.991 -8.566 1.00 82.88 87 HIS A N 1
ATOM 703 C CA . HIS A 1 87 ? 14.329 -5.414 -7.180 1.00 82.88 87 HIS A CA 1
ATOM 704 C C . HIS A 1 87 ? 13.260 -4.588 -6.469 1.00 82.88 87 HIS A C 1
ATOM 706 O O . HIS A 1 87 ? 13.063 -3.407 -6.750 1.00 82.88 87 HIS A O 1
ATOM 712 N N . TYR A 1 88 ? 12.611 -5.198 -5.484 1.00 88.44 88 TYR A N 1
ATOM 713 C CA . TYR A 1 88 ? 11.739 -4.483 -4.568 1.00 88.44 88 TYR A CA 1
ATOM 714 C C . TYR A 1 88 ? 12.059 -4.844 -3.125 1.00 88.44 88 TYR A C 1
ATOM 716 O O . TYR A 1 88 ? 12.526 -5.942 -2.809 1.00 88.44 88 TYR A O 1
ATOM 724 N N . LYS A 1 89 ? 11.781 -3.904 -2.229 1.00 92.94 89 LYS A N 1
ATOM 725 C CA . LYS A 1 89 ? 11.806 -4.124 -0.789 1.00 92.94 89 LYS A CA 1
ATOM 726 C C . LYS A 1 89 ? 10.475 -3.691 -0.206 1.00 92.94 89 LYS A C 1
ATOM 728 O O . LYS A 1 89 ? 10.031 -2.571 -0.431 1.00 92.94 89 LYS A O 1
ATOM 733 N N . ILE A 1 90 ? 9.865 -4.586 0.558 1.00 94.31 90 ILE A N 1
ATOM 734 C CA . ILE A 1 90 ? 8.579 -4.356 1.207 1.00 94.31 90 ILE A CA 1
ATOM 735 C C . ILE A 1 90 ? 8.827 -4.247 2.708 1.00 94.31 90 ILE A C 1
ATOM 737 O O . ILE A 1 90 ? 9.440 -5.131 3.303 1.00 94.31 90 ILE A O 1
ATOM 741 N N . ASP A 1 91 ? 8.354 -3.162 3.310 1.00 94.81 91 ASP A N 1
ATOM 742 C CA . ASP A 1 91 ? 8.362 -2.936 4.751 1.00 94.81 91 ASP A CA 1
ATOM 743 C C . ASP A 1 91 ? 6.928 -2.739 5.245 1.00 94.81 91 ASP A C 1
ATOM 745 O O . ASP A 1 91 ? 6.159 -1.958 4.678 1.00 94.81 91 ASP A O 1
ATOM 749 N N . MET A 1 92 ? 6.558 -3.468 6.296 1.00 92.00 92 MET A N 1
ATOM 750 C CA . MET A 1 92 ? 5.205 -3.462 6.835 1.00 92.00 92 MET A CA 1
ATOM 751 C C . MET A 1 92 ? 5.231 -3.104 8.319 1.00 92.00 92 MET A C 1
ATOM 753 O O . MET A 1 92 ? 5.816 -3.809 9.138 1.00 92.00 92 MET A O 1
ATOM 757 N N . ASN A 1 93 ? 4.546 -2.017 8.665 1.00 89.44 93 ASN A N 1
ATOM 758 C CA . ASN A 1 93 ? 4.340 -1.564 10.033 1.00 89.44 93 ASN A CA 1
ATOM 759 C C . ASN A 1 93 ? 2.841 -1.630 10.343 1.00 89.44 93 ASN A C 1
ATOM 761 O O . ASN A 1 93 ? 2.081 -0.754 9.926 1.00 89.44 93 ASN A O 1
ATOM 765 N N . ILE A 1 94 ? 2.409 -2.702 11.010 1.00 78.69 94 ILE A N 1
ATOM 766 C CA . ILE A 1 94 ? 0.989 -3.011 11.244 1.00 78.69 94 ILE A CA 1
ATOM 767 C C . ILE A 1 94 ? 0.584 -3.085 12.699 1.00 78.69 94 ILE A C 1
ATOM 769 O O . ILE A 1 94 ? 1.403 -3.258 13.620 1.00 78.69 94 ILE A O 1
#

Foldseek 3Di:
DDPVVVVVVLVVQQVVLLVVCVVCVVVQPPDQWPVVNVVRPCLVSRDPQKDKDKDAPDRGHQWIKIWIWHDDPVDIWIWIWTGHDPDIDIDTDD

Radius of gyration: 13.88 Å; chains: 1; bounding box: 38×25×33 Å

Sequence (94 aa):
MTILDLEQYKQECFDQLATKICQSPEYYLDFDSVSDVYKAKWLDDFPVGTTWAVSGLDDGAEDFCISIQYKTLYKIKRLSIEMKQGHYKIDMNI

Secondary structure (DSSP, 8-state):
--HHHHHHHHHHHHHHHHHHHHH-GGGT---SSHHHHTT-GGGGGSPTTEEEEEEESSTT-SSEEEEEEEE-SS-EEEEEEEEETTEEEEEEE-

Organism: NCBI:txid1843371